Protein AF-A0A920K3H1-F1 (afdb_monomer)

Mean predicted aligned error: 13.26 Å

Structure (mmCIF, N/CA/C/O backbone):
data_AF-A0A920K3H1-F1
#
_entry.id   AF-A0A920K3H1-F1
#
loop_
_atom_site.group_PDB
_atom_site.id
_atom_site.type_symbol
_atom_site.label_atom_id
_atom_site.label_alt_id
_atom_site.label_comp_id
_atom_site.label_asym_id
_atom_site.label_entity_id
_atom_site.label_seq_id
_atom_site.pdbx_PDB_ins_code
_atom_site.Cartn_x
_atom_site.Cartn_y
_atom_site.Cartn_z
_atom_site.occupancy
_atom_site.B_iso_or_equiv
_atom_site.auth_seq_id
_atom_site.auth_comp_id
_atom_site.auth_asym_id
_atom_site.auth_atom_id
_atom_site.pdbx_PDB_model_num
ATOM 1 N N . MET A 1 1 ? -7.751 -25.444 25.255 1.00 78.81 1 MET A N 1
ATOM 2 C CA . MET A 1 1 ? -7.095 -24.140 25.040 1.00 78.81 1 MET A CA 1
ATOM 3 C C . MET A 1 1 ? -7.104 -23.368 26.359 1.00 78.81 1 MET A C 1
ATOM 5 O O . MET A 1 1 ? -7.917 -23.711 27.215 1.00 78.81 1 MET A O 1
ATOM 9 N N . PRO A 1 2 ? -6.163 -22.441 26.605 1.00 90.56 2 PRO A N 1
ATOM 10 C CA . PRO A 1 2 ? -6.170 -21.605 27.807 1.00 90.56 2 PRO A CA 1
ATOM 11 C C . PRO A 1 2 ? -7.322 -20.587 27.810 1.00 90.56 2 PRO A C 1
ATOM 13 O O . PRO A 1 2 ? -7.856 -20.228 26.761 1.00 90.56 2 PRO A O 1
ATOM 16 N N . PHE A 1 3 ? -7.663 -20.105 29.007 1.00 93.31 3 PHE A N 1
ATOM 17 C CA . PHE A 1 3 ? -8.632 -19.030 29.219 1.00 93.31 3 PHE A CA 1
ATOM 18 C C . PHE A 1 3 ? -7.948 -17.806 29.818 1.00 93.31 3 PHE A C 1
ATOM 20 O O . PHE A 1 3 ? -7.156 -17.932 30.753 1.00 93.31 3 PHE A O 1
ATOM 27 N N . TYR A 1 4 ? -8.283 -16.625 29.307 1.00 93.25 4 TYR A N 1
ATOM 28 C CA . TYR A 1 4 ? -7.873 -15.347 29.872 1.00 93.25 4 TYR A CA 1
ATOM 29 C C . TYR A 1 4 ? -9.069 -14.704 30.570 1.00 93.25 4 TYR A C 1
ATOM 31 O O . TYR A 1 4 ? -10.094 -14.433 29.942 1.00 93.25 4 TYR A O 1
ATOM 39 N N . LYS A 1 5 ? -8.946 -14.499 31.884 1.00 93.94 5 LYS A N 1
ATOM 40 C CA . LYS A 1 5 ? -9.968 -13.849 32.707 1.00 93.94 5 LYS A CA 1
ATOM 41 C C . LYS A 1 5 ? -9.607 -12.386 32.890 1.00 93.94 5 LYS A C 1
ATOM 43 O O . LYS A 1 5 ? -8.489 -12.077 33.289 1.00 93.94 5 LYS A O 1
ATOM 48 N N . THR A 1 6 ? -10.555 -11.502 32.620 1.00 93.19 6 THR A N 1
ATOM 49 C CA . THR A 1 6 ? -10.364 -10.056 32.756 1.00 93.19 6 THR A CA 1
ATOM 50 C C . THR A 1 6 ? -11.685 -9.364 33.070 1.00 93.19 6 THR A C 1
ATOM 52 O O . THR A 1 6 ? -12.740 -10.000 33.123 1.00 93.19 6 THR A O 1
ATOM 55 N N . LYS A 1 7 ? -11.630 -8.049 33.260 1.00 90.81 7 LYS A N 1
ATOM 56 C CA . LYS A 1 7 ? -12.783 -7.187 33.474 1.00 90.81 7 LYS A CA 1
ATOM 57 C C . LYS A 1 7 ? -12.823 -6.119 32.382 1.00 90.81 7 LYS A C 1
ATOM 59 O O . LYS A 1 7 ? -11.809 -5.487 32.104 1.00 90.81 7 LYS A O 1
ATOM 64 N N . ILE A 1 8 ? -13.997 -5.923 31.788 1.00 89.25 8 ILE A N 1
ATOM 65 C CA . ILE A 1 8 ? -14.289 -4.796 30.892 1.00 89.25 8 ILE A CA 1
ATOM 66 C C . ILE A 1 8 ? -15.468 -4.039 31.498 1.00 89.25 8 ILE A C 1
ATOM 68 O O . ILE A 1 8 ? -16.499 -4.646 31.813 1.00 89.25 8 ILE A O 1
ATOM 72 N N . LEU A 1 9 ? -15.314 -2.725 31.697 1.00 84.50 9 LEU A N 1
ATOM 73 C CA . LEU A 1 9 ? -16.226 -1.907 32.509 1.00 84.50 9 LEU A CA 1
ATOM 74 C C . LEU A 1 9 ? -16.422 -2.531 33.901 1.00 84.50 9 LEU A C 1
ATOM 76 O O . LEU A 1 9 ? -15.509 -2.555 34.723 1.00 84.50 9 LEU A O 1
ATOM 80 N N . ASN A 1 10 ? -17.610 -3.087 34.152 1.00 81.75 10 ASN A N 1
ATOM 81 C CA . ASN A 1 10 ? -18.001 -3.727 35.403 1.00 81.75 10 ASN A CA 1
ATOM 82 C C . ASN A 1 10 ? -18.323 -5.218 35.265 1.00 81.75 10 ASN A C 1
ATOM 84 O O . ASN A 1 10 ? -18.898 -5.805 36.178 1.00 81.75 10 ASN A O 1
ATOM 88 N N . ARG A 1 11 ? -17.945 -5.841 34.144 1.00 86.31 11 ARG A N 1
ATOM 89 C CA . ARG A 1 11 ? -18.247 -7.246 33.861 1.00 86.31 11 ARG A CA 1
ATOM 90 C C . ARG A 1 11 ? -16.975 -8.070 33.788 1.00 86.31 11 ARG A C 1
ATOM 92 O O . ARG A 1 11 ? -16.057 -7.732 33.044 1.00 86.31 11 ARG A O 1
ATOM 99 N N . GLU A 1 12 ? -16.948 -9.157 34.547 1.00 92.44 12 GLU A N 1
ATOM 100 C CA . GLU A 1 12 ? -15.940 -10.196 34.377 1.00 92.44 12 GLU A CA 1
ATOM 101 C C . GLU A 1 12 ? -16.231 -10.988 33.105 1.00 92.44 12 GLU A C 1
ATOM 103 O O . GLU A 1 12 ? -17.372 -11.371 32.836 1.00 92.44 12 GLU A O 1
ATOM 108 N N . ILE A 1 13 ? -15.186 -11.232 32.325 1.00 91.56 13 ILE A N 1
ATOM 109 C CA . ILE A 1 13 ? -15.242 -12.038 31.114 1.00 91.56 13 ILE A CA 1
ATOM 110 C C . ILE A 1 13 ? -14.128 -13.080 31.137 1.00 91.56 13 ILE A C 1
ATOM 112 O O . ILE A 1 13 ? -13.058 -12.872 31.712 1.00 91.56 13 ILE A O 1
ATOM 116 N N . SER A 1 14 ? -14.387 -14.210 30.487 1.00 93.44 14 SER A N 1
ATOM 117 C CA . SER A 1 14 ? -13.415 -15.277 30.277 1.00 93.44 14 SER A CA 1
ATOM 118 C C . SER A 1 14 ? -13.361 -15.583 28.790 1.00 93.44 14 SER A C 1
ATOM 120 O O . S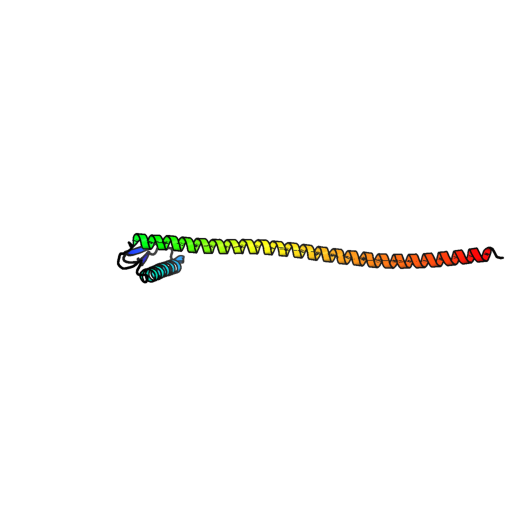ER A 1 14 ? -14.374 -15.961 28.206 1.00 93.44 14 SER A O 1
ATOM 122 N N . LEU A 1 15 ? -12.191 -15.410 28.185 1.00 92.19 15 LEU A N 1
ATOM 123 C CA . LEU A 1 15 ? -11.981 -15.597 26.753 1.00 92.19 15 LEU A CA 1
ATOM 124 C C . LEU A 1 15 ? -11.103 -16.821 26.525 1.00 92.19 15 LEU A C 1
ATOM 126 O O . LEU A 1 15 ? -10.008 -16.909 27.077 1.00 92.19 15 LEU A O 1
ATOM 130 N N . GLU A 1 16 ? -11.589 -17.768 25.729 1.00 94.88 16 GLU A N 1
ATOM 131 C CA . GLU A 1 16 ? -10.773 -18.869 25.220 1.00 94.88 16 GLU A CA 1
ATOM 132 C C . GLU A 1 16 ? -9.881 -18.352 24.089 1.00 94.88 16 GLU A C 1
ATOM 134 O O . GLU A 1 16 ? -10.338 -17.583 23.242 1.00 94.88 16 GLU A O 1
ATOM 139 N N . TYR A 1 17 ? -8.606 -18.742 24.076 1.00 93.19 17 TYR A N 1
ATOM 140 C CA . TYR A 1 17 ? -7.668 -18.283 23.053 1.00 93.19 17 TYR A CA 1
ATOM 141 C C . TYR A 1 17 ? -6.616 -19.338 22.707 1.00 93.19 17 TYR A C 1
ATOM 143 O O . TYR A 1 17 ? -6.298 -20.233 23.493 1.00 93.19 17 TYR A O 1
ATOM 151 N N . GLU A 1 18 ? -6.024 -19.223 21.521 1.00 95.12 18 GLU A N 1
ATOM 152 C CA . GLU A 1 18 ? -4.854 -20.015 21.160 1.00 95.12 18 GLU A CA 1
ATOM 153 C C . GLU A 1 18 ? -3.597 -19.441 21.809 1.00 95.12 18 GLU A C 1
ATOM 155 O O . GLU A 1 18 ? -3.321 -18.253 21.687 1.00 95.12 18 GLU A O 1
ATOM 160 N N . LYS A 1 19 ? -2.764 -20.288 22.425 1.00 92.25 19 LYS A N 1
ATOM 161 C CA . LYS A 1 19 ? -1.565 -19.843 23.159 1.00 92.25 19 LYS A CA 1
ATOM 162 C C . LYS A 1 19 ? -0.624 -18.942 22.335 1.00 92.25 19 LYS A C 1
ATOM 164 O O . LYS A 1 19 ? 0.039 -18.080 22.894 1.00 92.25 19 LYS A O 1
ATOM 169 N N . LYS A 1 20 ? -0.592 -19.100 21.005 1.00 95.00 20 LYS A N 1
ATOM 170 C CA . LYS A 1 20 ? 0.199 -18.257 20.088 1.00 95.00 20 LYS A CA 1
ATOM 171 C C . LYS A 1 20 ? -0.270 -16.793 20.028 1.00 95.00 20 LYS A C 1
ATOM 173 O O . LYS A 1 20 ? 0.517 -15.916 19.691 1.00 95.00 20 LYS A O 1
ATOM 178 N N . ASP A 1 21 ? -1.533 -16.536 20.354 1.00 94.75 21 ASP A N 1
ATOM 179 C CA . ASP A 1 21 ? -2.168 -15.220 20.295 1.00 94.75 21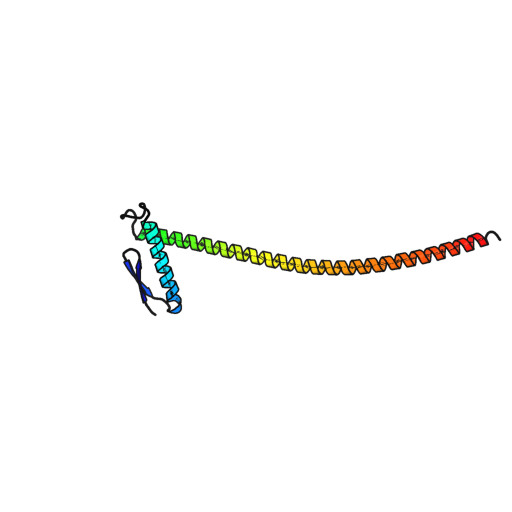 ASP A CA 1
ATOM 180 C C . ASP A 1 21 ? -2.335 -14.583 21.684 1.00 94.75 21 ASP A C 1
ATOM 182 O O . ASP A 1 21 ? -2.908 -13.502 21.785 1.00 94.75 21 ASP A O 1
ATOM 186 N N . GLU A 1 22 ? -1.793 -15.197 22.747 1.00 92.75 22 GLU A N 1
ATOM 187 C CA . GLU A 1 22 ? -1.904 -14.728 24.140 1.00 92.75 22 GLU A CA 1
ATOM 188 C C . GLU A 1 22 ? -1.622 -13.229 24.276 1.00 92.75 22 GLU A C 1
ATOM 190 O O . GLU A 1 22 ? -2.458 -12.464 24.755 1.00 92.75 22 GLU A O 1
ATOM 195 N N . LYS A 1 23 ? -0.463 -12.799 23.768 1.00 95.12 23 LYS A N 1
ATOM 196 C CA . LYS A 1 23 ? -0.050 -11.398 23.808 1.00 95.12 23 LYS A CA 1
ATOM 197 C C . LYS A 1 23 ? -1.037 -10.490 23.069 1.00 95.12 23 LYS A C 1
ATOM 199 O O . LYS A 1 23 ? -1.413 -9.454 23.598 1.00 95.12 23 LYS A O 1
ATOM 204 N N . LYS A 1 24 ? -1.506 -10.895 21.883 1.00 94.88 24 LYS A N 1
ATOM 205 C CA . LYS A 1 24 ? -2.460 -10.096 21.096 1.00 94.88 24 LYS A CA 1
ATOM 206 C C . LYS A 1 24 ? -3.787 -9.925 21.826 1.00 94.88 24 LYS A C 1
ATOM 208 O O . LYS A 1 24 ? -4.363 -8.843 21.777 1.00 94.88 24 LYS A O 1
ATOM 213 N N . ILE A 1 25 ? -4.273 -10.979 22.483 1.00 93.88 25 ILE A N 1
ATOM 214 C CA . ILE A 1 25 ? -5.513 -10.934 23.263 1.00 93.88 25 ILE A CA 1
ATOM 215 C C . ILE A 1 25 ? -5.366 -9.959 24.433 1.00 93.88 25 ILE A C 1
ATOM 217 O O . ILE A 1 25 ? -6.216 -9.087 24.599 1.00 93.88 25 ILE A O 1
ATOM 221 N N . ILE A 1 26 ? -4.271 -10.060 25.192 1.00 92.62 26 ILE A N 1
ATOM 222 C CA . ILE A 1 26 ? -3.986 -9.166 26.322 1.00 92.62 26 ILE A CA 1
ATOM 223 C C . ILE A 1 26 ? -3.876 -7.711 25.848 1.00 92.62 26 ILE A C 1
ATOM 225 O O . ILE A 1 26 ? -4.564 -6.842 26.381 1.00 92.62 26 ILE A O 1
ATOM 229 N N . ASP A 1 27 ? -3.075 -7.454 24.812 1.00 94.88 27 ASP A N 1
ATOM 230 C CA . ASP A 1 27 ? -2.870 -6.111 24.261 1.00 94.88 27 ASP A CA 1
ATOM 231 C C . ASP A 1 27 ? -4.195 -5.507 23.753 1.00 94.88 27 ASP A C 1
ATOM 233 O O . ASP A 1 27 ? -4.482 -4.335 23.995 1.00 94.88 27 ASP A O 1
ATOM 237 N N . SER A 1 28 ? -5.049 -6.314 23.111 1.00 92.44 28 SER A N 1
ATOM 238 C CA . SER A 1 28 ? -6.361 -5.865 22.618 1.00 92.44 28 SER A CA 1
ATOM 239 C C . SER A 1 28 ? -7.310 -5.484 23.753 1.00 92.44 28 SER A C 1
ATOM 241 O O . SER A 1 28 ? -8.039 -4.500 23.652 1.00 92.44 28 SER A O 1
ATOM 243 N N . ILE A 1 29 ? -7.311 -6.253 24.842 1.00 92.88 29 ILE A N 1
ATOM 244 C CA . ILE A 1 29 ? -8.150 -5.983 26.015 1.00 92.88 29 ILE A CA 1
ATOM 245 C C . ILE A 1 29 ? -7.686 -4.713 26.724 1.00 92.88 29 ILE A C 1
ATOM 247 O O . ILE A 1 29 ? -8.523 -3.892 27.096 1.00 92.88 29 ILE A O 1
ATOM 251 N N . ASN A 1 30 ? -6.373 -4.529 26.872 1.00 92.88 30 ASN A N 1
ATOM 252 C CA . ASN A 1 30 ? -5.811 -3.311 27.449 1.00 92.88 30 ASN A CA 1
ATOM 253 C C . ASN A 1 30 ? -6.212 -2.083 26.623 1.00 92.88 30 ASN A C 1
ATOM 255 O O . ASN A 1 30 ? -6.739 -1.130 27.186 1.00 92.88 30 ASN A O 1
ATOM 259 N N . LEU A 1 31 ? -6.091 -2.151 25.292 1.00 93.12 31 LEU A N 1
ATOM 260 C CA . LEU A 1 31 ? -6.526 -1.078 24.394 1.00 93.12 31 LEU A CA 1
ATOM 261 C C . LEU A 1 31 ? -8.026 -0.760 24.529 1.00 93.12 31 LEU A C 1
ATOM 263 O O . LEU A 1 31 ? -8.420 0.406 24.507 1.00 93.12 31 LEU A O 1
ATOM 267 N N . ILE A 1 32 ? -8.877 -1.786 24.648 1.00 93.06 32 ILE A N 1
ATOM 268 C CA . ILE A 1 32 ? -10.318 -1.595 24.865 1.00 93.06 32 ILE A CA 1
ATOM 269 C C . ILE A 1 32 ? -10.559 -0.857 26.185 1.00 93.06 32 ILE A C 1
ATOM 271 O O . ILE A 1 32 ? -11.332 0.098 26.203 1.00 93.06 32 ILE A O 1
ATOM 275 N N . ASN A 1 33 ? -9.897 -1.271 27.266 1.00 92.19 33 ASN A N 1
ATOM 276 C CA . ASN A 1 33 ? -10.051 -0.643 28.576 1.00 92.19 33 ASN A CA 1
ATOM 277 C C . ASN A 1 33 ? -9.548 0.807 28.585 1.00 92.19 33 ASN A C 1
ATOM 279 O O . ASN A 1 33 ? -10.274 1.678 29.051 1.00 92.19 33 ASN A O 1
ATOM 283 N N . GLU A 1 34 ? -8.395 1.093 27.978 1.00 93.50 34 GLU A N 1
ATOM 284 C CA . GLU A 1 34 ? -7.880 2.463 27.828 1.00 93.50 34 GLU A CA 1
ATOM 285 C C . GLU A 1 34 ? -8.879 3.366 27.086 1.00 93.50 34 GLU A C 1
ATOM 287 O O . GLU A 1 34 ? -9.254 4.428 27.583 1.00 93.50 34 GLU A O 1
ATOM 292 N N . LYS A 1 35 ? -9.410 2.918 25.937 1.00 93.25 35 LYS A N 1
ATOM 293 C CA . LYS A 1 35 ? -10.406 3.696 25.175 1.00 93.25 35 LYS A CA 1
ATOM 294 C C . LYS A 1 35 ? -11.718 3.898 25.943 1.00 93.25 35 LYS A C 1
ATOM 296 O O . LYS A 1 35 ? -12.400 4.907 25.745 1.00 93.25 35 LYS A O 1
ATOM 301 N N . ILE A 1 36 ? -12.111 2.941 26.782 1.00 92.19 36 ILE A N 1
ATOM 302 C CA . ILE A 1 36 ? -13.274 3.078 27.665 1.00 92.19 36 ILE A CA 1
ATOM 303 C C . ILE A 1 36 ? -13.002 4.142 28.726 1.00 92.19 36 ILE A C 1
ATOM 305 O O . ILE A 1 36 ? -13.826 5.042 28.892 1.00 92.19 36 ILE A O 1
ATOM 309 N N . ASP A 1 37 ? -11.860 4.064 29.405 1.00 90.69 37 ASP A N 1
ATOM 310 C CA . ASP A 1 37 ? -11.479 5.003 30.458 1.00 90.69 37 ASP A CA 1
ATOM 311 C C . ASP A 1 37 ? -11.410 6.437 29.919 1.00 90.69 37 ASP A C 1
ATOM 313 O O . ASP A 1 37 ? -11.993 7.345 30.519 1.00 90.69 37 ASP A O 1
ATOM 317 N N . ASP A 1 38 ? -10.820 6.628 28.736 1.00 91.56 38 ASP A N 1
ATOM 318 C CA . ASP A 1 38 ? -10.775 7.913 28.030 1.00 91.56 38 ASP A CA 1
ATOM 319 C C . ASP A 1 38 ? -12.176 8.460 27.729 1.00 91.56 38 ASP A C 1
ATOM 321 O O . ASP A 1 38 ? -12.466 9.643 27.940 1.00 91.56 38 ASP A O 1
ATOM 325 N N . LYS A 1 39 ? -13.095 7.606 27.261 1.00 89.25 39 LYS A N 1
ATOM 326 C CA . LYS A 1 39 ? -14.485 8.013 27.012 1.00 89.25 39 LYS A CA 1
ATOM 327 C C . LYS A 1 39 ? -15.202 8.396 28.297 1.00 89.25 39 LYS A C 1
ATOM 329 O O . LYS A 1 39 ? -15.963 9.364 28.289 1.00 89.25 39 LYS A O 1
ATOM 334 N N . LEU A 1 40 ? -14.972 7.669 29.385 1.00 89.69 40 LEU A N 1
ATOM 335 C CA . LEU A 1 40 ? -15.591 7.941 30.679 1.00 89.69 40 LEU A CA 1
ATOM 336 C C . LEU A 1 40 ? -15.082 9.243 31.319 1.00 89.69 40 LEU A C 1
ATOM 338 O O . LEU A 1 40 ? -15.806 9.827 32.127 1.00 89.69 40 LEU A O 1
ATOM 342 N N . GLN A 1 41 ? -13.920 9.771 30.909 1.00 89.56 41 GLN A N 1
ATOM 343 C CA . GLN A 1 41 ? -13.510 11.133 31.283 1.00 89.56 41 GLN A CA 1
ATOM 344 C C . GLN A 1 41 ? -14.462 12.203 30.728 1.00 89.56 41 GLN A C 1
ATOM 346 O O . GLN A 1 41 ? -14.580 13.293 31.291 1.00 89.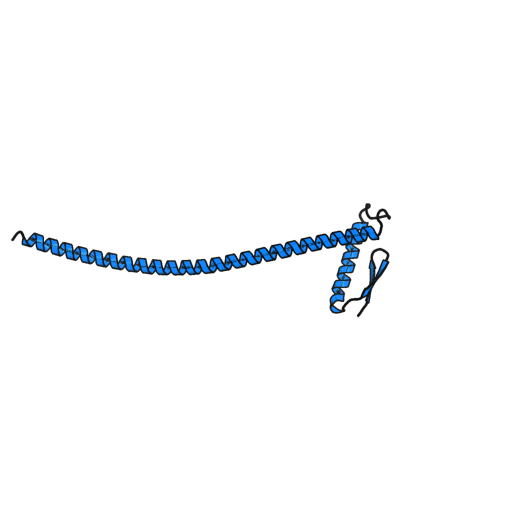56 41 GLN A O 1
ATOM 351 N N . ASN A 1 42 ? -15.180 11.917 29.636 1.00 88.25 42 ASN A N 1
ATOM 352 C CA . ASN A 1 42 ? -16.144 12.847 29.069 1.00 88.25 42 ASN A CA 1
ATOM 353 C C . ASN A 1 42 ? -17.470 12.809 29.857 1.00 88.25 42 ASN A C 1
ATOM 355 O O . ASN A 1 42 ? -18.152 11.779 29.869 1.00 88.25 42 ASN A O 1
ATOM 359 N N . PRO A 1 43 ? -17.940 13.947 30.409 1.00 86.25 43 PRO A N 1
ATOM 360 C CA . PRO A 1 43 ? -19.196 14.019 31.155 1.00 86.25 43 PRO A CA 1
ATOM 361 C C . PRO A 1 43 ? -20.449 13.605 30.377 1.00 86.25 43 PRO A C 1
ATOM 363 O O . PRO A 1 43 ? -21.512 13.484 30.986 1.00 86.25 43 PRO A O 1
ATOM 366 N N . LYS A 1 44 ? -20.382 13.466 29.045 1.00 86.69 44 LYS A N 1
ATOM 367 C CA . LYS A 1 44 ? -21.475 12.942 28.209 1.00 86.69 44 LYS A CA 1
ATOM 368 C C . LYS A 1 44 ? -21.655 11.429 28.349 1.00 86.69 44 LYS A C 1
ATOM 370 O O . LYS A 1 44 ? -22.775 10.955 28.191 1.00 86.69 44 LYS A O 1
ATOM 375 N N . TYR A 1 45 ? -20.580 10.698 28.638 1.00 84.69 45 TYR A N 1
ATOM 376 C CA . TYR A 1 45 ? -20.562 9.234 28.664 1.00 84.69 45 TYR A CA 1
ATOM 377 C C . TYR A 1 45 ? -20.420 8.654 30.077 1.00 84.69 45 TYR A C 1
ATOM 379 O O . TYR A 1 45 ? -20.413 7.440 30.239 1.00 84.69 45 TYR A O 1
ATOM 387 N N . SER A 1 46 ? -20.333 9.499 31.105 1.00 81.38 46 SER A N 1
ATOM 388 C CA . SER A 1 46 ? -20.194 9.085 32.503 1.00 81.38 46 SER A CA 1
ATOM 389 C C . SER A 1 46 ? -21.470 9.291 33.328 1.00 81.38 46 SER A C 1
ATOM 391 O O . SER A 1 46 ? -22.483 9.805 32.844 1.00 81.38 46 SER A O 1
ATOM 393 N N . ASN A 1 47 ? -21.432 8.857 34.593 1.00 79.81 47 ASN A N 1
ATOM 394 C CA . ASN A 1 47 ? -22.510 9.003 35.581 1.00 79.81 47 ASN A CA 1
ATOM 395 C C . ASN A 1 47 ? -23.867 8.434 35.130 1.00 79.81 47 ASN A C 1
ATOM 397 O O . ASN A 1 47 ? -24.913 9.020 35.399 1.00 79.81 47 ASN A O 1
ATOM 401 N N . GLY A 1 48 ? -23.857 7.308 34.410 1.00 78.50 48 GLY A N 1
ATOM 402 C CA . GLY A 1 48 ? -25.079 6.619 33.983 1.00 78.50 48 GLY A CA 1
ATOM 403 C C . GLY A 1 48 ? -25.899 7.354 32.917 1.00 78.50 48 GLY A C 1
ATOM 404 O O . GLY A 1 48 ? -27.009 6.927 32.611 1.00 78.50 48 GLY A O 1
ATOM 405 N N . LYS A 1 49 ? -25.372 8.435 32.321 1.00 86.75 49 LYS A N 1
ATOM 406 C CA . LYS A 1 49 ? -26.035 9.146 31.211 1.00 86.75 49 LYS A CA 1
ATOM 407 C C . LYS A 1 49 ? -26.155 8.303 29.944 1.00 86.75 49 LYS A C 1
ATOM 409 O O . LYS A 1 49 ? -27.009 8.569 29.104 1.00 86.75 49 LYS A O 1
ATOM 414 N N . ILE A 1 50 ? -25.294 7.302 29.813 1.00 87.94 50 ILE A N 1
ATOM 415 C CA . ILE A 1 50 ? -25.319 6.299 28.760 1.00 87.94 50 ILE A CA 1
ATOM 416 C C . ILE A 1 50 ? -25.214 4.927 29.417 1.00 87.94 50 ILE A C 1
ATOM 418 O O . ILE A 1 50 ? -24.548 4.775 30.441 1.00 87.94 50 ILE A O 1
ATOM 422 N N . SER A 1 51 ? -25.893 3.930 28.856 1.00 89.06 51 SER A N 1
ATOM 423 C CA . SER A 1 51 ? -25.753 2.560 29.340 1.00 89.06 51 SER A CA 1
ATOM 424 C C . SER A 1 51 ? -24.439 1.952 28.854 1.00 89.06 51 SER A C 1
ATOM 426 O O . SER A 1 51 ? -23.991 2.243 27.742 1.00 89.06 51 SER A O 1
ATOM 428 N N . ASP A 1 52 ? -23.871 1.044 29.649 1.00 87.19 52 ASP A N 1
ATOM 429 C CA . ASP A 1 52 ? -22.671 0.274 29.295 1.00 87.19 52 ASP A CA 1
ATOM 430 C C . ASP A 1 52 ? -22.790 -0.366 27.905 1.00 87.19 52 ASP A C 1
ATOM 432 O O . ASP A 1 52 ? -21.853 -0.339 27.113 1.00 87.19 52 ASP A O 1
ATOM 436 N N . THR A 1 53 ? -23.969 -0.900 27.569 1.00 89.38 53 THR A N 1
ATOM 437 C CA . THR A 1 53 ? -24.226 -1.520 26.264 1.00 89.38 53 THR A CA 1
ATOM 438 C C . THR A 1 53 ? -24.092 -0.521 25.117 1.00 89.38 53 THR A C 1
ATOM 440 O O . THR A 1 53 ? -23.486 -0.843 24.095 1.00 89.38 53 THR A O 1
ATOM 443 N N . ILE A 1 54 ? -24.645 0.688 25.262 1.00 90.06 54 ILE A N 1
ATOM 444 C CA . ILE A 1 54 ? -24.551 1.715 24.217 1.00 90.06 54 ILE A CA 1
ATOM 445 C C . ILE A 1 54 ? -23.109 2.222 24.122 1.00 90.06 54 ILE A C 1
ATOM 447 O O . ILE A 1 54 ? -22.600 2.365 23.014 1.00 90.06 54 ILE A O 1
ATOM 451 N N . LEU A 1 55 ? -22.423 2.426 25.251 1.00 90.38 55 LEU A N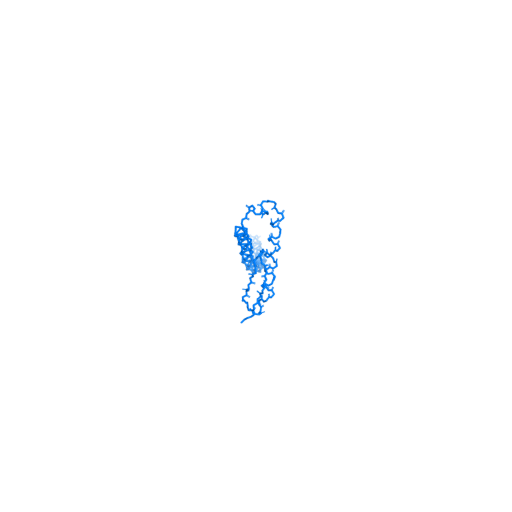 1
ATOM 452 C CA . LEU A 1 55 ? -21.012 2.821 25.270 1.00 90.38 55 LEU A CA 1
ATOM 453 C C . LEU A 1 55 ? -20.127 1.809 24.526 1.00 90.38 55 LEU A C 1
ATOM 455 O O . LEU A 1 55 ? -19.352 2.196 23.652 1.00 90.38 55 LEU A O 1
ATOM 459 N N . LEU A 1 56 ? -20.286 0.515 24.820 1.00 90.06 56 LEU A N 1
ATOM 460 C CA . LEU A 1 56 ? -19.568 -0.561 24.133 1.00 90.06 56 LEU A CA 1
ATOM 461 C C . LEU A 1 56 ? -19.927 -0.634 22.643 1.00 90.06 56 LEU A C 1
ATOM 463 O O . LEU A 1 56 ? -19.052 -0.875 21.815 1.00 90.06 56 LEU A O 1
ATOM 467 N N . SER A 1 57 ? -21.192 -0.392 22.287 1.00 91.38 57 SER A N 1
ATOM 468 C CA . SER A 1 57 ? -21.630 -0.367 20.885 1.00 91.38 57 SER A CA 1
ATOM 469 C C . SER A 1 57 ? -20.983 0.785 20.113 1.00 91.38 57 SER A C 1
ATOM 471 O O . SER A 1 57 ? -20.479 0.574 19.014 1.00 91.38 57 SER A O 1
ATOM 473 N N . LEU A 1 58 ? -20.936 1.986 20.701 1.00 90.88 58 LEU A N 1
ATOM 474 C CA . LEU A 1 58 ? -20.256 3.142 20.112 1.00 90.88 58 LEU A CA 1
ATOM 475 C C . LEU A 1 58 ? -18.764 2.872 19.921 1.00 90.88 58 LEU A C 1
ATOM 477 O O . LEU A 1 58 ? -18.235 3.113 18.840 1.00 90.88 58 LEU A O 1
ATOM 481 N N . LEU A 1 59 ? -18.103 2.310 20.936 1.00 91.94 59 LEU A N 1
ATOM 482 C CA . LEU A 1 59 ? -16.697 1.927 20.835 1.00 91.94 59 LEU A CA 1
ATOM 483 C C . LEU A 1 59 ? -16.468 0.885 19.730 1.00 91.94 59 LEU A C 1
ATOM 485 O O . LEU A 1 59 ? -15.504 0.990 18.978 1.00 91.94 59 LEU A O 1
ATOM 489 N N . SER A 1 60 ? -17.358 -0.103 19.599 1.00 91.88 60 SER A N 1
ATOM 490 C CA . SER A 1 60 ? -17.267 -1.109 18.539 1.00 91.88 60 SER A CA 1
ATOM 491 C C . SER A 1 60 ? -17.377 -0.482 17.146 1.00 91.88 60 SER A C 1
ATOM 493 O O . SER A 1 60 ? -16.577 -0.811 16.272 1.00 91.88 60 SER A O 1
ATOM 495 N N . ILE A 1 61 ? -18.311 0.457 16.952 1.00 92.81 61 ILE A N 1
ATOM 496 C CA . ILE A 1 61 ? -18.476 1.195 15.690 1.00 92.81 61 ILE A CA 1
ATOM 497 C C . ILE A 1 61 ? -17.219 2.013 15.370 1.00 92.81 61 ILE A C 1
ATOM 499 O O . ILE A 1 61 ? -16.739 1.982 14.239 1.00 92.81 61 ILE A O 1
ATOM 503 N N . GLU A 1 62 ? -16.657 2.713 16.354 1.00 92.12 62 GLU A N 1
ATOM 504 C CA . GLU A 1 62 ? -15.438 3.508 16.170 1.00 92.12 62 GLU A CA 1
ATOM 505 C C . GLU A 1 62 ? -14.230 2.641 15.807 1.00 92.12 62 GLU A C 1
ATOM 507 O O . GLU A 1 62 ? -13.521 2.950 14.855 1.00 92.12 62 GLU A O 1
ATOM 512 N N . LEU A 1 63 ? -14.030 1.513 16.495 1.00 92.19 63 LEU A N 1
ATOM 513 C CA . LEU A 1 63 ? -12.952 0.575 16.172 1.00 92.19 63 LEU A CA 1
ATOM 514 C C . LEU A 1 63 ? -13.103 -0.012 14.761 1.00 92.19 63 LEU A C 1
ATOM 516 O O . LEU A 1 63 ? -12.110 -0.175 14.052 1.00 92.19 63 LEU A O 1
ATOM 520 N N . GLN A 1 64 ? -14.333 -0.305 14.328 1.00 91.38 64 GLN A N 1
ATOM 521 C CA . GLN A 1 64 ? -14.603 -0.749 12.957 1.00 91.38 64 GLN A CA 1
ATOM 522 C C . GLN A 1 64 ? -14.300 0.349 11.930 1.00 91.38 64 GLN A C 1
ATOM 524 O O . GLN A 1 64 ? -13.743 0.054 10.870 1.00 91.38 64 GLN A O 1
ATOM 529 N N . ALA A 1 65 ? -14.622 1.608 12.238 1.00 91.19 65 ALA A N 1
ATOM 530 C CA . ALA A 1 65 ? -14.300 2.745 11.380 1.00 91.19 65 ALA A CA 1
ATOM 531 C C . ALA A 1 65 ? -12.779 2.962 11.268 1.00 91.19 65 ALA A C 1
ATOM 533 O O . ALA A 1 65 ? -12.266 3.046 10.153 1.00 91.19 65 ALA A O 1
ATOM 534 N N . GLU A 1 66 ? -12.053 2.951 12.394 1.00 90.88 66 GLU A N 1
ATOM 535 C CA . GLU A 1 66 ? -10.584 3.050 12.435 1.00 90.88 66 GLU A CA 1
ATOM 536 C C . GLU A 1 66 ? -9.918 1.924 11.624 1.00 90.88 66 GLU A C 1
ATOM 538 O O . GLU A 1 66 ? -8.950 2.152 10.895 1.00 90.88 66 GLU A O 1
ATOM 543 N N . LEU A 1 67 ? -10.439 0.696 11.724 1.00 90.50 67 LEU A N 1
ATOM 544 C CA . LEU A 1 67 ? -9.938 -0.441 10.953 1.00 90.50 67 LEU A CA 1
ATOM 545 C C . LEU A 1 67 ? -10.182 -0.260 9.448 1.00 90.50 67 LEU A C 1
ATOM 547 O O . LEU A 1 67 ? -9.284 -0.509 8.646 1.00 90.50 67 LEU A O 1
ATOM 551 N N . SER A 1 68 ? -11.382 0.184 9.069 1.00 87.25 68 SER A N 1
ATOM 552 C CA . SER A 1 68 ? -11.748 0.439 7.671 1.00 87.25 68 SER A CA 1
ATOM 553 C C . SER A 1 68 ? -10.851 1.504 7.034 1.00 87.25 68 SER A C 1
ATOM 555 O O . SER A 1 68 ? -10.373 1.334 5.912 1.00 87.25 68 SER A O 1
ATOM 557 N N . GLU A 1 69 ? -10.553 2.577 7.769 1.00 88.06 69 GLU A N 1
ATOM 558 C CA . GLU A 1 69 ? -9.646 3.630 7.314 1.00 88.06 69 GLU A CA 1
ATOM 559 C C . GLU A 1 69 ? -8.221 3.102 7.098 1.00 88.06 69 GLU A C 1
ATOM 561 O O . GLU A 1 69 ? -7.647 3.312 6.027 1.00 88.06 69 GLU A O 1
ATOM 566 N N . LYS A 1 70 ? -7.678 2.335 8.054 1.00 88.62 70 LYS A N 1
ATOM 567 C CA . LYS A 1 70 ? -6.348 1.713 7.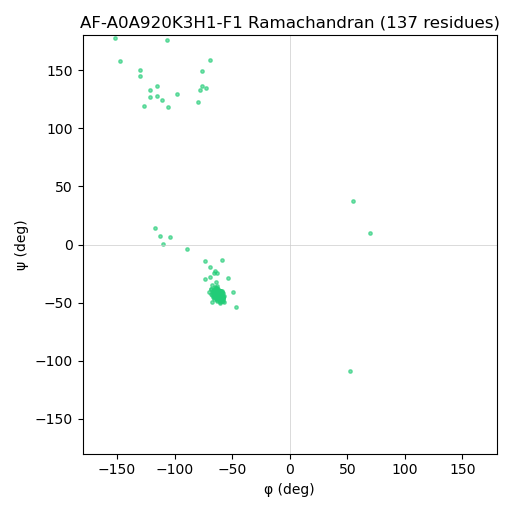921 1.00 88.62 70 LYS A CA 1
ATOM 568 C C . LYS A 1 70 ? -6.255 0.797 6.699 1.00 88.62 70 LYS A C 1
ATOM 570 O O . LYS A 1 70 ? -5.302 0.909 5.933 1.00 88.62 70 LYS A O 1
ATOM 575 N N . LEU A 1 71 ? -7.263 -0.050 6.480 1.00 83.19 71 LEU A N 1
ATOM 576 C CA . LEU A 1 71 ? -7.319 -0.943 5.316 1.00 83.19 71 LEU A CA 1
ATOM 577 C C . LEU A 1 71 ? -7.404 -0.173 3.990 1.00 83.19 71 LEU A C 1
ATOM 579 O O . LEU A 1 71 ? -6.807 -0.579 2.994 1.00 83.19 71 LEU A O 1
ATOM 583 N N . ASN A 1 72 ? -8.135 0.944 3.955 1.00 80.12 72 ASN A N 1
ATOM 584 C CA . ASN A 1 72 ? -8.223 1.785 2.761 1.00 80.12 72 ASN A CA 1
ATOM 585 C C . ASN A 1 72 ? -6.895 2.480 2.440 1.00 80.12 72 ASN A C 1
ATOM 587 O O . ASN A 1 72 ? -6.534 2.588 1.264 1.00 80.12 72 ASN A O 1
ATOM 591 N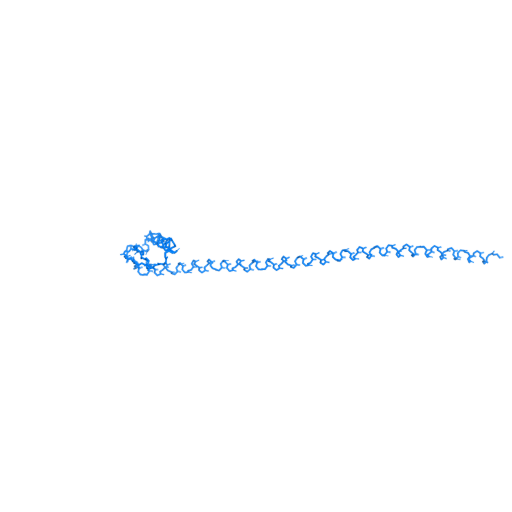 N . ILE A 1 73 ? -6.161 2.929 3.460 1.00 79.19 73 ILE A N 1
ATOM 592 C CA . ILE A 1 73 ? -4.822 3.503 3.290 1.00 79.19 73 ILE A CA 1
ATOM 593 C C . ILE A 1 73 ? -3.867 2.445 2.724 1.00 79.19 73 ILE A C 1
ATOM 595 O O . ILE A 1 73 ? -3.199 2.713 1.726 1.00 79.19 73 ILE A O 1
ATOM 599 N N . GLU A 1 74 ? -3.861 1.237 3.293 1.00 74.06 74 GLU A N 1
ATOM 600 C CA . GLU A 1 74 ? -2.999 0.130 2.858 1.00 74.06 74 GLU A CA 1
ATOM 601 C C . GLU A 1 74 ? -3.270 -0.276 1.398 1.00 74.06 74 GLU A C 1
ATOM 603 O O . GLU A 1 74 ? -2.353 -0.325 0.572 1.00 74.06 74 GLU A O 1
ATOM 608 N N . ARG A 1 75 ? -4.547 -0.420 1.018 1.00 70.50 75 ARG A N 1
ATOM 609 C CA . ARG A 1 75 ? -4.942 -0.658 -0.383 1.00 70.50 75 ARG A CA 1
ATOM 610 C C . ARG A 1 75 ? -4.500 0.464 -1.318 1.00 70.50 75 ARG A C 1
ATOM 612 O O . ARG A 1 75 ? -4.075 0.212 -2.443 1.00 70.50 75 ARG A O 1
ATOM 619 N N . SER A 1 76 ? -4.605 1.714 -0.872 1.00 64.56 76 SER A N 1
ATOM 620 C CA . SER A 1 76 ? -4.193 2.867 -1.676 1.00 64.56 76 SER A CA 1
ATOM 621 C C . SER A 1 76 ? -2.675 2.897 -1.889 1.00 64.56 76 SER A C 1
ATOM 623 O O . SER A 1 76 ? -2.220 3.264 -2.975 1.00 64.56 76 SER A O 1
ATOM 625 N N . SER A 1 77 ? -1.881 2.470 -0.898 1.00 65.50 77 SER A N 1
ATOM 626 C CA . SER A 1 77 ? -0.431 2.306 -1.061 1.00 65.50 77 SER A CA 1
ATOM 627 C C . SER A 1 77 ? -0.065 1.174 -2.021 1.00 65.50 77 SER A C 1
ATOM 629 O O . SER A 1 77 ? 0.756 1.398 -2.908 1.00 65.50 77 SER A O 1
ATOM 631 N N . GLU A 1 78 ? -0.723 0.013 -1.940 1.00 63.88 78 GLU A N 1
ATOM 632 C CA . GLU A 1 78 ? -0.473 -1.111 -2.858 1.00 63.88 78 GLU A CA 1
ATOM 633 C C . GLU A 1 78 ? -0.745 -0.732 -4.325 1.00 63.88 78 GLU A C 1
ATOM 635 O O . GLU A 1 78 ? 0.040 -1.038 -5.230 1.00 63.88 78 GLU A O 1
ATOM 640 N N . VAL A 1 79 ? -1.830 0.009 -4.580 1.00 61.53 79 VAL A N 1
ATOM 641 C CA . VAL A 1 79 ? -2.160 0.508 -5.926 1.00 61.53 79 VAL A CA 1
ATOM 642 C C . VAL A 1 79 ? -1.087 1.473 -6.448 1.00 61.53 79 VAL A C 1
ATOM 644 O O . VAL A 1 79 ? -0.740 1.433 -7.634 1.00 61.53 79 VAL A O 1
ATOM 647 N N . ASN A 1 80 ? -0.535 2.329 -5.585 1.00 63.16 80 ASN A N 1
ATOM 648 C CA . ASN A 1 80 ? 0.539 3.248 -5.964 1.00 63.16 80 ASN A CA 1
ATOM 649 C C . ASN A 1 80 ? 1.853 2.518 -6.270 1.00 63.16 80 ASN A C 1
ATOM 651 O O . ASN A 1 80 ? 2.529 2.874 -7.240 1.00 63.16 80 ASN A O 1
ATOM 655 N N . ASP A 1 81 ? 2.186 1.474 -5.514 1.00 68.62 81 ASP A N 1
ATOM 656 C CA . ASP A 1 81 ? 3.383 0.667 -5.764 1.00 68.62 81 ASP A CA 1
ATOM 657 C C . ASP A 1 81 ? 3.291 -0.093 -7.089 1.00 68.62 81 ASP A C 1
ATOM 659 O O . ASP A 1 81 ? 4.257 -0.123 -7.857 1.00 68.62 81 ASP A O 1
ATOM 663 N N . THR A 1 82 ? 2.107 -0.608 -7.424 1.00 71.69 82 THR A N 1
ATOM 664 C CA . THR A 1 82 ? 1.878 -1.324 -8.688 1.00 71.69 82 THR A CA 1
ATOM 665 C C . THR A 1 82 ? 2.083 -0.40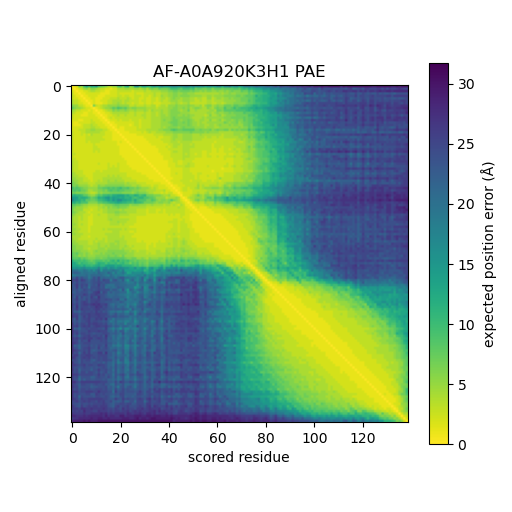3 -9.900 1.00 71.69 82 THR A C 1
ATOM 667 O O . THR A 1 82 ? 2.821 -0.740 -10.828 1.00 71.69 82 THR A O 1
ATOM 670 N N . LYS A 1 83 ? 1.518 0.815 -9.868 1.00 75.81 83 LYS A N 1
ATOM 671 C CA . LYS A 1 83 ? 1.724 1.822 -10.929 1.00 75.81 83 LYS A CA 1
ATOM 672 C C . LYS A 1 83 ? 3.189 2.240 -11.051 1.00 75.81 83 LYS A C 1
ATOM 674 O O . LYS A 1 83 ? 3.698 2.423 -12.154 1.00 75.81 83 LYS A O 1
ATOM 679 N N . LYS A 1 84 ? 3.893 2.387 -9.925 1.00 78.88 84 LYS A N 1
ATOM 680 C CA . LYS A 1 84 ? 5.314 2.755 -9.913 1.00 78.88 84 LYS A CA 1
ATOM 681 C C . LYS A 1 84 ? 6.192 1.670 -10.543 1.00 78.88 84 LYS A C 1
ATOM 683 O O . LYS A 1 84 ? 7.121 2.005 -11.279 1.00 78.88 84 LYS A O 1
ATOM 688 N N . GLN A 1 85 ? 5.888 0.395 -10.299 1.00 80.62 85 GLN A N 1
ATOM 689 C CA . GLN A 1 85 ? 6.576 -0.727 -10.944 1.00 80.62 85 GLN A CA 1
ATOM 690 C C . GLN A 1 85 ? 6.349 -0.740 -12.461 1.00 80.62 85 GLN A C 1
ATOM 692 O O . GLN A 1 85 ? 7.302 -0.921 -13.220 1.00 80.62 85 GLN A O 1
ATOM 697 N N . GLU A 1 86 ? 5.120 -0.479 -12.911 1.00 85.12 86 GLU A N 1
ATOM 698 C CA . GLU A 1 86 ? 4.791 -0.394 -14.337 1.00 85.12 86 GLU A CA 1
ATOM 699 C C . GLU A 1 86 ? 5.540 0.756 -15.032 1.00 85.12 86 GLU A C 1
ATOM 701 O O . GLU A 1 86 ? 6.178 0.548 -16.067 1.00 85.12 86 GLU A O 1
ATOM 706 N N . TYR A 1 87 ? 5.572 1.950 -14.428 1.00 85.94 87 TYR A N 1
ATOM 707 C CA . TYR A 1 87 ? 6.357 3.072 -14.956 1.00 85.94 87 TYR A CA 1
ATOM 708 C C . TYR A 1 87 ? 7.856 2.769 -15.020 1.00 85.94 87 TYR A C 1
ATOM 710 O O . TYR A 1 87 ? 8.518 3.143 -15.989 1.00 85.94 87 TYR A O 1
ATOM 718 N N . LEU A 1 88 ? 8.405 2.086 -14.011 1.00 89.94 88 LEU A N 1
ATOM 719 C CA . LEU A 1 88 ? 9.818 1.712 -13.999 1.00 89.94 88 LEU A CA 1
ATOM 720 C C . LEU A 1 88 ? 10.149 0.735 -15.134 1.00 89.94 88 LEU A C 1
ATOM 722 O O . LEU A 1 88 ? 11.154 0.920 -15.821 1.00 89.94 88 LEU A O 1
ATOM 726 N N . LYS A 1 89 ? 9.284 -0.260 -15.366 1.00 92.19 89 LYS A N 1
ATOM 727 C CA . LYS A 1 89 ? 9.424 -1.206 -16.478 1.00 92.19 89 LYS A CA 1
ATOM 728 C C . LYS A 1 89 ? 9.401 -0.483 -17.827 1.00 92.19 89 LYS A C 1
ATOM 730 O O . LYS A 1 89 ? 10.317 -0.660 -18.625 1.00 92.19 89 LYS A O 1
ATOM 735 N N . ASN A 1 90 ? 8.418 0.392 -18.042 1.00 91.62 90 ASN A N 1
ATOM 736 C CA . ASN A 1 90 ? 8.304 1.165 -19.281 1.00 91.62 90 ASN A CA 1
ATOM 737 C C . ASN A 1 90 ? 9.531 2.063 -19.514 1.00 91.62 90 ASN A C 1
ATOM 739 O O . ASN A 1 90 ? 10.031 2.154 -20.634 1.00 91.62 90 ASN A O 1
ATOM 743 N N . ASN A 1 91 ? 10.066 2.688 -18.461 1.00 91.94 91 ASN A N 1
ATOM 744 C CA . ASN A 1 91 ? 11.274 3.509 -18.561 1.00 91.94 91 ASN A CA 1
ATOM 745 C C . ASN A 1 91 ? 12.521 2.699 -18.942 1.00 91.94 91 ASN A C 1
ATOM 747 O O . ASN A 1 91 ? 13.348 3.193 -19.708 1.00 91.94 91 ASN A O 1
ATOM 751 N N . LEU A 1 92 ? 12.665 1.468 -18.440 1.00 92.62 92 LEU A N 1
ATOM 752 C CA . LEU A 1 92 ? 13.761 0.579 -18.838 1.00 92.62 92 LEU A CA 1
ATOM 753 C C . LEU A 1 92 ? 13.660 0.206 -20.323 1.00 92.62 92 LEU A C 1
ATOM 755 O O . LEU A 1 92 ? 14.636 0.355 -21.054 1.00 92.62 92 LEU A O 1
ATOM 759 N N . GLU A 1 93 ? 12.468 -0.168 -20.794 1.00 93.75 93 GLU A N 1
ATOM 760 C CA . GLU A 1 93 ? 12.242 -0.490 -22.210 1.00 93.75 93 GLU A CA 1
ATOM 761 C C . GLU A 1 93 ? 12.513 0.708 -23.135 1.00 93.75 93 GLU A C 1
ATOM 763 O O . GLU A 1 93 ? 13.094 0.557 -24.214 1.00 93.75 93 GLU A O 1
ATOM 768 N N . LEU A 1 94 ? 12.116 1.916 -22.722 1.00 96.25 94 LEU A N 1
ATOM 769 C CA . LEU A 1 94 ? 12.402 3.143 -23.466 1.00 96.25 94 LEU A CA 1
ATOM 770 C C . LEU A 1 94 ? 13.901 3.446 -23.507 1.00 96.25 94 LEU A C 1
ATOM 772 O O . LEU A 1 94 ? 14.412 3.824 -24.561 1.00 96.25 94 LEU A O 1
ATOM 776 N N . LYS A 1 95 ? 14.616 3.248 -22.396 1.00 94.94 95 LYS A N 1
ATOM 777 C CA . LYS A 1 95 ? 16.068 3.445 -22.333 1.00 94.94 95 LYS A CA 1
ATOM 778 C C . LYS A 1 95 ? 16.802 2.524 -23.310 1.00 94.94 95 LYS A C 1
ATOM 780 O O . LYS A 1 95 ? 17.679 2.992 -24.035 1.00 94.94 95 LYS A O 1
ATOM 785 N N . ASP A 1 96 ? 16.398 1.259 -23.392 1.00 95.50 96 ASP A N 1
ATOM 786 C CA . ASP A 1 96 ? 16.981 0.297 -24.332 1.00 95.50 96 ASP A CA 1
ATOM 787 C C . ASP A 1 96 ? 16.689 0.665 -25.793 1.00 95.50 96 ASP A C 1
ATOM 789 O O . ASP A 1 96 ? 17.570 0.572 -26.651 1.00 95.50 96 ASP A O 1
ATOM 793 N N . LYS A 1 97 ? 15.468 1.134 -26.092 1.00 97.19 97 LYS A N 1
ATOM 794 C CA . LYS A 1 97 ? 15.114 1.639 -27.430 1.00 97.19 97 LYS A CA 1
ATOM 795 C C . LYS A 1 97 ? 15.945 2.860 -27.817 1.00 97.19 97 LYS A C 1
ATOM 797 O O . LYS A 1 97 ? 16.444 2.915 -28.937 1.00 97.19 97 LYS A O 1
ATOM 802 N N . ILE A 1 98 ? 16.128 3.811 -26.899 1.00 96.81 98 ILE A N 1
ATOM 803 C CA . ILE A 1 98 ? 16.958 5.001 -27.130 1.00 96.81 98 ILE A CA 1
ATOM 804 C C . ILE A 1 98 ? 18.401 4.592 -27.437 1.00 96.81 98 ILE A C 1
ATOM 806 O O . ILE A 1 98 ? 18.982 5.112 -28.385 1.00 96.81 98 ILE A O 1
ATOM 810 N N . LEU A 1 99 ? 18.960 3.633 -26.696 1.00 96.19 99 LEU A N 1
ATOM 811 C CA . LEU A 1 99 ? 20.325 3.161 -26.928 1.00 96.19 99 LEU A CA 1
ATOM 812 C C . LEU A 1 99 ? 20.488 2.519 -28.316 1.00 96.19 99 LEU A C 1
ATOM 814 O O . LEU A 1 99 ? 21.468 2.790 -29.010 1.00 96.19 99 LEU A O 1
ATOM 818 N N . LYS A 1 100 ? 19.516 1.707 -28.752 1.00 97.19 100 LYS A N 1
ATOM 819 C CA . LYS A 1 100 ? 19.516 1.122 -30.104 1.00 97.19 100 LYS A CA 1
ATOM 820 C C . LYS A 1 100 ? 19.482 2.200 -31.187 1.00 97.19 100 LYS A C 1
ATOM 822 O O . LYS A 1 100 ? 20.329 2.185 -32.073 1.00 97.19 100 LYS A O 1
ATOM 827 N N . LEU A 1 101 ? 18.577 3.170 -31.058 1.00 97.62 101 LEU A N 1
ATOM 828 C CA . LEU A 1 101 ? 18.459 4.283 -32.005 1.00 97.62 101 LEU A CA 1
ATOM 829 C C . LEU A 1 101 ? 19.719 5.157 -32.044 1.00 97.62 101 LEU A C 1
ATOM 831 O O . LEU A 1 101 ? 20.100 5.640 -33.105 1.00 97.62 101 LEU A O 1
ATOM 835 N N . GLN A 1 102 ? 20.394 5.356 -30.909 1.00 96.62 102 GLN A N 1
ATOM 836 C CA . GLN A 1 102 ? 21.667 6.080 -30.863 1.00 96.62 102 GLN A CA 1
ATOM 837 C C . GLN A 1 102 ? 22.775 5.345 -31.622 1.00 96.62 102 GLN A C 1
ATOM 839 O O . GLN A 1 102 ? 23.544 5.982 -32.342 1.00 96.62 102 GLN A O 1
ATOM 844 N N . ASN A 1 103 ? 22.839 4.018 -31.500 1.00 96.44 103 ASN A N 1
ATOM 845 C CA . ASN A 1 103 ? 23.803 3.211 -32.244 1.00 96.44 103 ASN A CA 1
ATOM 846 C C . ASN A 1 103 ? 23.509 3.227 -33.750 1.00 96.44 103 ASN A C 1
ATOM 848 O O . ASN A 1 103 ? 24.424 3.440 -34.539 1.00 96.44 103 ASN A O 1
ATOM 852 N N . GLU A 1 104 ? 22.244 3.061 -34.146 1.00 97.31 104 GLU A N 1
ATOM 853 C CA . GLU A 1 104 ? 21.824 3.149 -35.552 1.00 97.31 104 GLU A CA 1
ATOM 854 C C . GLU A 1 104 ? 22.139 4.522 -36.149 1.00 97.31 104 GLU A C 1
ATOM 856 O O . GLU A 1 104 ? 22.722 4.612 -37.226 1.00 97.31 104 GLU A O 1
ATOM 861 N N . LYS A 1 105 ? 21.833 5.601 -35.418 1.00 97.12 105 LYS A N 1
ATOM 862 C CA . LYS A 1 105 ? 22.154 6.965 -35.844 1.00 97.12 105 LYS A CA 1
ATOM 863 C C . LYS A 1 105 ? 23.652 7.140 -36.101 1.00 97.12 105 LYS A C 1
ATOM 865 O O . LYS A 1 105 ? 24.018 7.732 -37.109 1.00 97.12 105 LYS A O 1
ATOM 870 N N . LYS A 1 106 ? 24.504 6.617 -35.216 1.00 96.56 106 LYS A N 1
ATOM 871 C CA . LYS A 1 106 ? 25.960 6.707 -35.374 1.00 96.56 106 LYS A CA 1
ATOM 872 C C . LYS A 1 106 ? 26.441 5.983 -36.636 1.00 96.56 106 LYS A C 1
ATOM 874 O O . LYS A 1 106 ? 27.250 6.530 -37.372 1.00 96.56 106 LYS A O 1
ATOM 879 N N . ILE A 1 107 ? 25.913 4.786 -36.902 1.00 97.31 107 ILE A N 1
ATOM 880 C CA . ILE A 1 107 ? 26.246 4.023 -38.115 1.00 97.31 107 ILE A CA 1
ATOM 881 C C . ILE A 1 107 ? 25.863 4.819 -39.368 1.00 97.31 107 ILE A C 1
ATOM 883 O O . ILE A 1 107 ? 26.674 4.952 -40.279 1.00 97.31 107 ILE A O 1
ATOM 887 N N . LEU A 1 108 ? 24.661 5.401 -39.390 1.00 97.00 108 LEU A N 1
ATOM 888 C CA . LEU A 1 108 ? 24.193 6.211 -40.517 1.00 97.00 108 LEU A CA 1
ATOM 889 C C . LEU A 1 108 ? 25.021 7.491 -40.713 1.00 97.00 108 LEU A C 1
ATOM 891 O O . LEU A 1 108 ? 25.253 7.904 -41.848 1.00 97.00 108 LEU A O 1
ATOM 895 N N . GLU A 1 109 ? 25.478 8.127 -39.631 1.00 96.81 109 GLU A N 1
ATOM 896 C CA . GLU A 1 109 ? 26.384 9.281 -39.704 1.00 96.81 109 GLU A CA 1
ATOM 897 C C . GLU A 1 109 ? 27.748 8.895 -40.301 1.00 96.81 109 GLU A C 1
ATOM 899 O O . GLU A 1 109 ? 28.262 9.616 -41.160 1.00 96.81 109 GLU A O 1
ATOM 904 N N . ASP A 1 110 ? 28.294 7.737 -39.918 1.00 96.56 110 ASP A N 1
ATOM 905 C CA . ASP A 1 110 ? 29.552 7.214 -40.464 1.00 96.56 110 ASP A CA 1
ATOM 906 C C . ASP A 1 110 ? 29.420 6.835 -41.956 1.00 96.56 110 ASP A C 1
ATOM 908 O O . ASP A 1 110 ? 30.326 7.099 -42.750 1.00 96.56 110 ASP A O 1
ATOM 912 N N . GLU A 1 111 ? 28.298 6.232 -42.363 1.00 96.88 111 GLU A N 1
ATOM 913 C CA . GLU A 1 111 ? 28.008 5.910 -43.770 1.00 96.88 111 GLU A CA 1
ATOM 914 C C . GLU A 1 111 ? 27.861 7.166 -44.626 1.00 96.88 111 GLU A C 1
ATOM 916 O O . GLU A 1 111 ? 28.438 7.247 -45.713 1.00 96.88 111 GLU A O 1
ATOM 921 N N . LYS A 1 112 ? 27.142 8.173 -44.121 1.00 97.00 112 LYS A N 1
ATOM 922 C CA . LYS A 1 112 ? 26.984 9.453 -44.811 1.00 97.00 112 LYS A CA 1
ATOM 923 C C . LYS A 1 112 ? 28.337 10.115 -45.074 1.00 97.00 112 LYS A C 1
ATOM 925 O O . LYS A 1 112 ? 28.575 10.570 -46.187 1.00 97.00 112 LYS A O 1
ATOM 930 N N . LEU A 1 113 ? 29.234 10.121 -44.086 1.00 96.75 113 LEU A N 1
ATOM 931 C CA . LEU A 1 113 ? 30.562 10.719 -44.234 1.0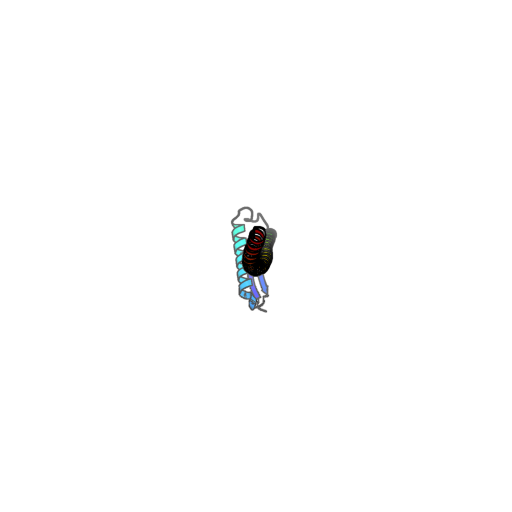0 96.75 113 LEU A CA 1
ATOM 932 C C . LEU A 1 113 ? 31.379 10.052 -45.353 1.00 96.75 113 LEU A C 1
ATOM 934 O O . LEU A 1 113 ? 32.069 10.739 -46.101 1.00 96.75 113 LEU A O 1
ATOM 938 N N . LYS A 1 114 ? 31.298 8.721 -45.478 1.00 96.44 114 LYS A N 1
ATOM 939 C CA . LYS A 1 114 ? 31.977 7.984 -46.556 1.00 96.44 114 LYS A CA 1
ATOM 940 C C . LYS A 1 114 ? 31.401 8.329 -47.925 1.00 96.44 114 LYS A C 1
ATOM 942 O O . LYS A 1 114 ? 32.163 8.574 -48.852 1.00 96.44 114 LYS A O 1
ATOM 947 N N . LEU A 1 115 ? 30.074 8.392 -48.039 1.00 96.50 115 LEU A N 1
ATOM 948 C CA . LEU A 1 115 ? 29.410 8.771 -49.287 1.00 96.50 115 LEU A CA 1
ATOM 949 C C . LEU A 1 115 ? 29.755 10.204 -49.709 1.00 96.50 115 LEU A C 1
ATOM 951 O O . LEU A 1 115 ? 30.007 10.436 -50.888 1.00 96.50 115 LEU A O 1
ATOM 955 N N . ASP A 1 116 ? 29.820 11.144 -48.761 1.00 96.00 116 ASP A N 1
ATOM 956 C CA . ASP A 1 116 ? 30.229 12.526 -49.036 1.00 96.00 116 ASP A CA 1
ATOM 957 C C . ASP A 1 116 ? 31.676 12.574 -49.587 1.00 96.00 116 ASP A C 1
ATOM 959 O O . ASP A 1 116 ? 31.947 13.270 -50.565 1.00 96.00 116 ASP A O 1
ATOM 963 N N . GLN A 1 117 ? 32.596 11.770 -49.034 1.00 95.69 117 GLN A N 1
ATOM 964 C CA . GLN A 1 117 ? 33.978 11.656 -49.534 1.00 95.69 117 GLN A CA 1
ATOM 965 C C . GLN A 1 117 ? 34.055 11.042 -50.939 1.00 95.69 117 GLN A C 1
ATOM 967 O O . GLN A 1 117 ? 34.767 11.559 -51.802 1.00 95.69 117 GLN A O 1
ATOM 972 N N . GLU A 1 118 ? 33.320 9.955 -51.187 1.00 96.19 118 GLU A N 1
ATOM 973 C CA . GLU A 1 118 ? 33.254 9.320 -52.508 1.00 96.19 118 GLU A CA 1
ATOM 974 C C . GLU A 1 118 ? 32.684 10.281 -53.561 1.00 96.19 118 GLU A C 1
ATOM 976 O O . GLU A 1 118 ? 33.189 10.354 -54.685 1.00 96.19 118 GLU A O 1
ATOM 981 N N . PHE A 1 119 ? 31.666 11.062 -53.192 1.00 96.31 119 PHE A N 1
ATOM 982 C CA . PHE A 1 119 ? 31.068 12.066 -54.064 1.00 96.31 119 PHE A CA 1
ATOM 983 C C . PHE A 1 119 ? 32.066 13.173 -54.438 1.00 96.31 119 PHE A C 1
ATOM 985 O O . PHE A 1 119 ? 32.186 13.518 -55.616 1.00 96.31 119 PHE A O 1
ATOM 992 N N . ASP A 1 120 ? 32.842 13.678 -53.474 1.00 95.75 120 ASP A N 1
ATOM 993 C CA . ASP A 1 120 ? 33.892 14.672 -53.723 1.00 95.75 120 ASP A CA 1
ATOM 994 C C . ASP A 1 120 ? 34.996 14.145 -54.654 1.00 95.75 120 ASP A C 1
ATOM 996 O O . ASP A 1 120 ? 35.480 14.866 -55.534 1.00 95.75 120 ASP A O 1
ATOM 1000 N N . GLU A 1 121 ? 35.402 12.881 -54.500 1.00 95.81 121 GLU A N 1
ATOM 1001 C CA . GLU A 1 121 ? 36.379 12.253 -55.396 1.00 95.81 121 GLU A CA 1
ATOM 1002 C C . GLU A 1 121 ? 35.855 12.110 -56.827 1.00 95.81 121 GLU A C 1
ATOM 1004 O O . GLU A 1 121 ? 36.594 12.358 -57.788 1.00 95.81 121 GLU A O 1
ATOM 1009 N N . ILE A 1 122 ? 34.589 11.715 -56.984 1.00 96.12 122 ILE A N 1
ATOM 1010 C CA . ILE A 1 122 ? 33.940 11.618 -58.294 1.00 96.12 122 ILE A CA 1
ATOM 1011 C C . ILE A 1 122 ? 33.868 13.001 -58.944 1.00 96.12 122 ILE A C 1
ATOM 1013 O O . ILE A 1 122 ? 34.255 13.131 -60.105 1.00 96.12 122 ILE A O 1
ATOM 1017 N N . ASN A 1 123 ? 33.457 14.035 -58.204 1.00 95.50 123 ASN A N 1
ATOM 1018 C CA . ASN A 1 123 ? 33.388 15.401 -58.727 1.00 95.50 123 ASN A CA 1
ATOM 1019 C C . ASN A 1 123 ? 34.747 15.889 -59.234 1.00 95.50 123 ASN A C 1
ATOM 1021 O O . ASN A 1 123 ? 34.833 16.357 -60.366 1.00 95.50 123 ASN A O 1
ATOM 1025 N N . LYS A 1 124 ? 35.828 15.683 -58.470 1.00 94.94 124 LYS A N 1
ATOM 1026 C CA . LYS A 1 124 ? 37.191 16.034 -58.911 1.00 94.94 124 LYS A CA 1
ATOM 1027 C C . LYS A 1 124 ? 37.597 15.315 -60.199 1.00 94.94 124 LYS A C 1
ATOM 1029 O O . LYS A 1 124 ? 38.222 15.914 -61.073 1.00 94.94 124 LYS A O 1
ATOM 1034 N N . LYS A 1 125 ? 37.255 14.027 -60.337 1.00 95.25 125 LYS A N 1
ATOM 1035 C CA . LYS A 1 125 ? 37.524 13.260 -61.567 1.00 95.25 125 LYS A CA 1
ATOM 1036 C C . LYS A 1 125 ? 36.727 13.804 -62.754 1.00 95.25 125 LYS A C 1
ATOM 1038 O O . LYS A 1 125 ? 37.276 13.913 -63.847 1.00 95.25 125 LYS A O 1
ATOM 1043 N N . VAL A 1 126 ? 35.456 14.149 -62.545 1.00 94.56 126 VAL A N 1
ATOM 1044 C CA . VAL A 1 126 ? 34.589 14.732 -63.580 1.00 94.56 126 VAL A CA 1
ATOM 1045 C C . VAL A 1 126 ? 35.106 16.100 -64.022 1.00 94.56 126 VAL A C 1
ATOM 1047 O O . VAL A 1 126 ? 35.218 16.332 -65.222 1.00 94.56 126 VAL A O 1
ATOM 1050 N N . GLU A 1 127 ? 35.481 16.976 -63.090 1.00 93.31 127 GLU A N 1
ATOM 1051 C CA . GLU A 1 127 ? 36.084 18.281 -63.397 1.00 93.31 127 GLU A CA 1
ATOM 1052 C C . GLU A 1 127 ? 37.368 18.130 -64.218 1.00 93.31 127 GLU A C 1
ATOM 1054 O O . GLU A 1 127 ? 37.496 18.747 -65.274 1.00 93.31 127 GLU A O 1
ATOM 1059 N N . GLY A 1 128 ? 38.269 17.228 -63.810 1.00 92.19 128 GLY A N 1
ATOM 1060 C CA . GLY A 1 128 ? 39.490 16.947 -64.566 1.00 92.19 128 GLY A CA 1
ATOM 1061 C C . GLY A 1 128 ? 39.218 16.459 -65.995 1.00 92.19 128 GLY A C 1
ATOM 1062 O O . GLY A 1 128 ? 39.895 16.880 -66.931 1.00 92.19 128 GLY A O 1
ATOM 1063 N N . LEU A 1 129 ? 38.202 15.611 -66.196 1.00 93.19 129 LEU A N 1
ATOM 1064 C CA . LEU A 1 129 ? 37.786 15.176 -67.535 1.00 93.19 129 LEU A CA 1
ATOM 1065 C C . LEU A 1 129 ? 37.208 16.329 -68.366 1.00 93.19 129 LEU A C 1
ATOM 1067 O O . LEU A 1 129 ? 37.520 16.438 -69.552 1.00 93.19 129 LEU A O 1
ATOM 1071 N N . ILE A 1 130 ? 36.390 17.194 -67.760 1.00 91.19 130 ILE A N 1
ATOM 1072 C CA . ILE A 1 130 ? 35.842 18.385 -68.424 1.00 91.19 130 ILE A CA 1
ATOM 1073 C C . ILE A 1 130 ? 36.975 19.304 -68.891 1.00 91.19 130 ILE A C 1
ATOM 1075 O O . ILE A 1 130 ? 36.922 19.803 -70.015 1.00 91.19 130 ILE A O 1
ATOM 1079 N N . ASP A 1 131 ? 38.001 19.510 -68.066 1.00 88.94 131 ASP A N 1
ATOM 1080 C CA . ASP A 1 131 ? 39.146 20.354 -68.411 1.00 88.94 131 ASP A CA 1
ATOM 1081 C C . ASP A 1 131 ? 39.981 19.765 -69.556 1.00 88.94 131 ASP A C 1
ATOM 1083 O O . ASP A 1 131 ? 40.357 20.496 -70.474 1.00 88.94 131 ASP A O 1
ATOM 1087 N N . ILE A 1 132 ? 40.209 18.445 -69.566 1.00 90.75 132 ILE A N 1
ATOM 1088 C CA . ILE A 1 132 ? 40.868 17.750 -70.687 1.00 90.75 132 ILE A CA 1
ATOM 1089 C C . ILE A 1 132 ? 40.084 17.966 -71.986 1.00 90.75 132 ILE A C 1
ATOM 1091 O O . ILE A 1 132 ? 40.666 18.356 -72.997 1.00 90.75 132 ILE A O 1
ATOM 1095 N N . ILE A 1 133 ? 38.764 17.754 -71.953 1.00 86.38 133 ILE A N 1
ATOM 1096 C CA . ILE A 1 133 ? 37.898 17.920 -73.126 1.00 86.38 133 ILE A CA 1
ATOM 1097 C C . ILE A 1 133 ? 37.918 19.370 -73.612 1.00 86.38 133 ILE A C 1
ATOM 1099 O O . ILE A 1 133 ? 38.034 19.609 -74.809 1.00 86.38 133 ILE A O 1
ATOM 1103 N N . LYS A 1 134 ? 37.819 20.358 -72.715 1.00 83.88 134 LYS A N 1
ATOM 1104 C CA . LYS A 1 134 ? 37.878 21.774 -73.109 1.00 83.88 134 LYS A CA 1
ATOM 1105 C C . LYS A 1 134 ? 39.179 22.093 -73.832 1.00 83.88 134 LYS A C 1
ATOM 1107 O O . LYS A 1 134 ? 39.132 22.717 -74.884 1.00 83.88 134 LYS A O 1
ATOM 1112 N N . ASN A 1 135 ? 40.312 21.639 -73.303 1.00 77.44 135 ASN A N 1
ATOM 1113 C CA . ASN A 1 135 ? 41.618 21.916 -73.894 1.00 77.44 135 ASN A CA 1
ATOM 1114 C C . ASN A 1 135 ? 41.830 21.194 -75.236 1.00 77.44 135 ASN A C 1
ATOM 1116 O O . ASN A 1 135 ? 42.520 21.735 -76.092 1.00 77.44 135 ASN A O 1
ATOM 1120 N N . SER A 1 136 ? 41.188 20.043 -75.474 1.00 74.56 136 SER A N 1
ATOM 1121 C CA . SER A 1 136 ? 41.291 19.325 -76.756 1.00 74.56 136 SER A CA 1
ATOM 1122 C C . SER A 1 136 ? 40.529 19.974 -77.919 1.00 74.56 136 SER A C 1
ATOM 1124 O O . SER A 1 136 ? 40.729 19.582 -79.060 1.00 74.56 136 SER A O 1
ATOM 1126 N N . TYR A 1 137 ? 39.628 20.928 -77.657 1.00 60.66 137 TYR A N 1
ATOM 1127 C CA . TYR A 1 137 ? 38.908 21.676 -78.703 1.00 60.66 137 TYR A CA 1
ATOM 1128 C C . TYR A 1 137 ? 39.638 22.954 -79.161 1.00 60.66 137 TYR A C 1
ATOM 1130 O O . TYR A 1 137 ? 39.147 23.635 -80.062 1.00 60.66 137 TYR A O 1
ATOM 1138 N N . TYR A 1 138 ? 40.773 23.296 -78.539 1.00 59.09 138 TYR A N 1
ATOM 1139 C CA . TYR A 1 138 ? 41.579 24.486 -78.849 1.00 59.09 138 TYR A CA 1
ATOM 1140 C C . TYR A 1 138 ? 42.965 24.156 -79.453 1.00 59.09 138 TYR A C 1
ATOM 1142 O O . TYR A 1 138 ? 43.758 25.078 -79.648 1.00 59.09 138 TYR A O 1
ATOM 1150 N N . GLU A 1 139 ? 43.237 22.883 -79.769 1.00 51.09 139 GLU A N 1
ATOM 1151 C CA . GLU A 1 139 ? 44.322 22.425 -80.666 1.00 51.09 139 GLU A CA 1
ATOM 1152 C C . GLU A 1 139 ? 43.786 22.184 -82.086 1.00 51.09 139 GLU A C 1
ATOM 1154 O O . GLU A 1 139 ? 44.517 22.515 -83.049 1.00 51.09 139 GLU A O 1
#

Secondary structure (DSSP, 8-state):
--EEEEEETTEEEEEE--GGGHHHHHHHHHHHHHHHHHHHTSTTTSTTSS-HHHHHHHHHHHHHHHHHHHHHHHHHHHHHHHHHHHHHHHHHHHHHHHHHHHHHHHHHHHHHHHHHHHHHHHHHHHHHHHHHHHHHT--

Solvent-accessible surface area (backbone atoms only — not comparable to full-atom values): 7856 Å² total; per-residue (Å²): 124,56,71,51,74,51,72,56,96,93,42,79,47,74,44,78,45,59,79,91,46,48,66,59,53,53,53,52,50,52,52,51,47,52,57,48,55,60,47,45,70,37,80,75,52,26,94,76,70,42,54,71,69,56,53,53,49,52,51,52,52,49,54,50,50,57,49,52,52,53,53,51,50,52,52,53,50,54,54,51,52,54,54,51,52,51,5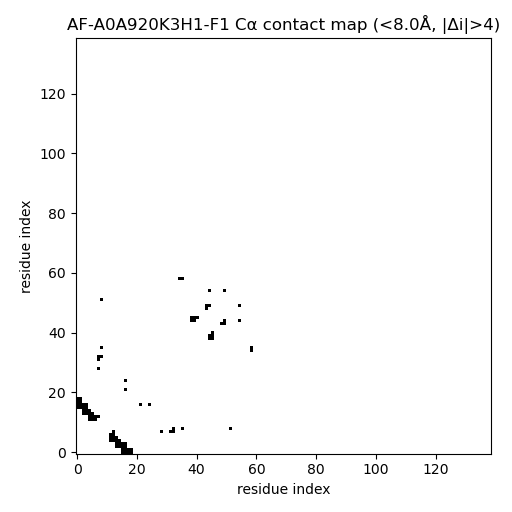3,52,52,53,50,51,56,49,50,55,50,50,53,51,51,53,52,53,51,51,53,52,52,56,52,50,54,51,52,53,52,54,50,53,55,50,50,53,53,51,52,54,49,51,53,52,55,58,57,66,75,77,114

Foldseek 3Di:
DDWDWDDDPHDIDIDDDDPVCVVVVVVVRVVNNVVLVVVCVDPCPHDVVDDPVVSVVVVVVVVVVVVVVVVVVVVVVVVVVVVVVVVVVVVVVVVVVVVVVVVVVVVVVVVVVVVVVVVVVVVVVVVVVVVVVVVVVVD

pLDDT: mean 88.88, std 9.15, range [51.09, 97.62]

Radius of gyration: 42.51 Å; Cα contacts (8 Å, |Δi|>4): 46; chains: 1; bounding box: 70×49×116 Å

Nearest PDB structures (foldseek):
  4p1m-assembly1_A-2  TM=8.996E-01  e=5.669E-02  Escherichia coli

Sequence (139 aa):
MPFYKTKILNREISLEYEKKDEKKIIDSINLINEKIDDKLQNPKYSNGKISDTILLSLLSIELQAELSEKLNIERSSEVNDTKKQEYLKNNLELKDKILKLQNEKKILEDEKLKLDQEFDEINKKVEGLIDIIKNSYYE